Protein AF-A0A3B0WT29-F1 (afdb_monomer_lite)

Sequence (64 aa):
HIEFDKHYYSVPHHLIKEQVEVQVSSTFVSIYAYGNRVSYHPRSYAQGAHSTLTEHMPDSHRAI

Organism: NCBI:txid652676

InterPro domains:
  IPR054353 Transposase for insertion sequence element IS21-like, C-terminal domain [PF22483] (1-52)

Secondary structure (DSSP, 8-state):
-EEETTEEE---GGGTT---EEEE-SSEEEEEETTEEEEEEEPP--TT-B---STTS-STT---

Foldseek 3Di:
DDDDLQEDDDFPPVCVVPDWDWDDDPFKIWIGDPNHTRDIGTDDNPHPDYCPDDVVDPDPPPDD

Radius of gyration: 11.94 Å; chains: 1; bounding box: 27×24×30 Å

pLDDT: mean 71.84, std 16.07, range [41.03, 89.81]

Structure (mmCIF, N/CA/C/O backbone):
data_AF-A0A3B0WT29-F1
#
_entry.id   AF-A0A3B0WT29-F1
#
loop_
_atom_site.group_PDB
_atom_site.id
_atom_site.type_symbol
_atom_site.label_atom_id
_atom_site.label_alt_id
_atom_site.label_comp_id
_atom_site.label_asym_id
_atom_site.label_entity_id
_atom_site.label_seq_id
_atom_site.pdbx_PDB_ins_code
_atom_site.Cartn_x
_atom_site.Cartn_y
_atom_site.Cartn_z
_atom_site.occupancy
_atom_site.B_iso_or_equiv
_atom_site.auth_seq_id
_atom_site.auth_comp_id
_atom_site.auth_asym_id
_atom_site.auth_atom_id
_atom_site.pdbx_PDB_model_num
A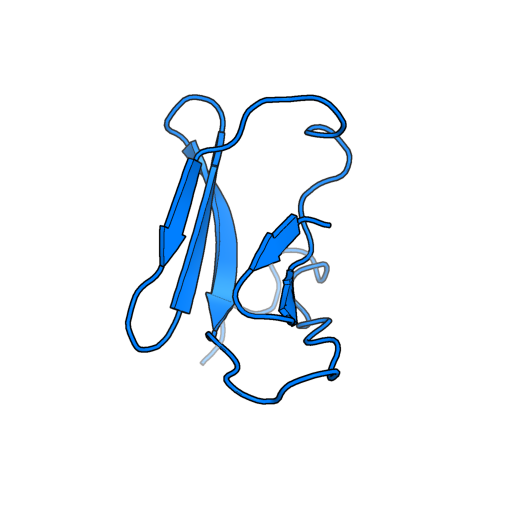TOM 1 N N . HIS A 1 1 ? 7.521 -1.902 1.892 1.00 74.94 1 HIS A N 1
ATOM 2 C CA . HIS A 1 1 ? 6.098 -2.247 2.074 1.00 74.94 1 HIS A CA 1
ATOM 3 C C . HIS A 1 1 ? 5.433 -1.138 2.857 1.00 74.94 1 HIS A C 1
ATOM 5 O O . HIS A 1 1 ? 6.103 -0.536 3.691 1.00 74.94 1 HIS A O 1
ATOM 11 N N . ILE A 1 2 ? 4.159 -0.881 2.585 1.00 77.94 2 ILE A N 1
ATOM 12 C CA . ILE A 1 2 ? 3.316 -0.015 3.409 1.00 77.94 2 ILE A CA 1
ATOM 13 C C . ILE A 1 2 ? 2.343 -0.892 4.196 1.00 77.94 2 ILE A C 1
ATOM 15 O O . ILE A 1 2 ? 1.881 -1.911 3.682 1.00 77.94 2 ILE A O 1
ATOM 19 N N . GLU A 1 3 ? 2.061 -0.523 5.439 1.00 82.12 3 GLU A N 1
ATOM 20 C CA . GLU A 1 3 ? 1.019 -1.172 6.232 1.00 82.12 3 GLU A CA 1
ATOM 21 C C . GLU A 1 3 ? -0.273 -0.367 6.099 1.00 82.12 3 GLU A C 1
ATOM 23 O O . GLU A 1 3 ? -0.289 0.838 6.350 1.00 82.12 3 GLU A O 1
ATOM 28 N N . PHE A 1 4 ? -1.354 -1.027 5.701 1.00 80.50 4 PHE A N 1
ATOM 29 C CA . PHE A 1 4 ? -2.690 -0.453 5.692 1.00 80.50 4 PHE A CA 1
ATOM 30 C C . PHE A 1 4 ? -3.699 -1.504 6.163 1.00 80.50 4 PHE A C 1
ATOM 32 O O . PHE A 1 4 ? -3.728 -2.609 5.631 1.00 80.50 4 PHE A O 1
ATOM 39 N N . ASP A 1 5 ? -4.529 -1.167 7.155 1.00 79.00 5 ASP A N 1
ATOM 40 C CA . ASP A 1 5 ? -5.607 -2.037 7.666 1.00 79.00 5 ASP A CA 1
ATOM 41 C C . ASP A 1 5 ? -5.114 -3.416 8.161 1.00 79.00 5 ASP A C 1
ATOM 43 O O . ASP A 1 5 ? -5.740 -4.447 7.923 1.00 79.00 5 ASP A O 1
ATOM 47 N N . LYS A 1 6 ? -3.953 -3.445 8.840 1.00 75.81 6 LYS A N 1
ATOM 48 C CA . LYS A 1 6 ? -3.243 -4.673 9.271 1.00 75.81 6 LYS A CA 1
ATOM 49 C C . LYS A 1 6 ? -2.859 -5.603 8.113 1.00 75.81 6 LYS A C 1
ATOM 51 O O . LYS A 1 6 ? -2.732 -6.819 8.291 1.00 75.81 6 LYS A O 1
ATOM 56 N N . HIS A 1 7 ? -2.676 -5.017 6.936 1.00 77.38 7 HIS A N 1
ATOM 57 C CA . HIS A 1 7 ? -2.266 -5.692 5.725 1.00 77.38 7 HIS A CA 1
ATOM 58 C C . HIS A 1 7 ? -1.047 -4.996 5.113 1.00 77.38 7 HIS A C 1
ATOM 60 O O . HIS A 1 7 ? -0.978 -3.767 5.066 1.00 77.38 7 HIS A O 1
ATOM 66 N N . TYR A 1 8 ? -0.077 -5.774 4.637 1.00 78.62 8 TYR A N 1
ATOM 67 C CA . TYR A 1 8 ? 1.142 -5.229 4.043 1.00 78.62 8 TYR A CA 1
ATOM 68 C C . TYR A 1 8 ? 1.056 -5.244 2.522 1.00 78.62 8 TYR A C 1
ATOM 70 O O . TYR A 1 8 ? 0.936 -6.310 1.921 1.00 78.62 8 TYR A O 1
ATOM 78 N N . TYR A 1 9 ? 1.183 -4.067 1.912 1.00 78.25 9 TYR A N 1
ATOM 79 C CA . TYR A 1 9 ? 1.205 -3.896 0.463 1.00 78.25 9 TYR A CA 1
ATOM 80 C C . TYR A 1 9 ? 2.626 -3.594 -0.020 1.00 78.25 9 TYR A C 1
ATOM 82 O O . TYR A 1 9 ? 3.357 -2.776 0.559 1.00 78.25 9 TYR A O 1
ATOM 90 N N . SER A 1 10 ? 3.039 -4.276 -1.086 1.00 76.31 10 SER A N 1
ATOM 91 C CA . SER A 1 10 ? 4.349 -4.070 -1.701 1.00 76.31 10 SER A CA 1
ATOM 92 C C . SER A 1 10 ? 4.408 -2.733 -2.424 1.00 76.31 10 SER A C 1
ATOM 94 O O . SER A 1 10 ? 3.468 -2.331 -3.103 1.00 76.31 10 SER A O 1
ATOM 96 N N . VAL A 1 11 ? 5.540 -2.052 -2.271 1.00 78.44 11 VAL A N 1
ATOM 97 C CA . VAL A 1 11 ? 5.856 -0.822 -2.998 1.00 78.44 11 VAL A CA 1
ATOM 98 C C . VAL A 1 11 ? 7.220 -0.973 -3.655 1.00 78.44 11 VAL A C 1
ATOM 100 O O . VAL A 1 11 ? 8.102 -1.609 -3.066 1.00 78.44 11 VAL A O 1
ATOM 103 N N . PRO A 1 12 ? 7.413 -0.386 -4.843 1.00 79.12 12 PRO A N 1
ATOM 104 C CA . PRO A 1 12 ? 8.702 -0.294 -5.493 1.00 79.12 12 PRO A CA 1
ATOM 105 C C . PRO A 1 12 ? 9.794 0.215 -4.544 1.00 79.12 12 PRO A C 1
ATOM 107 O O . PRO A 1 12 ? 9.639 1.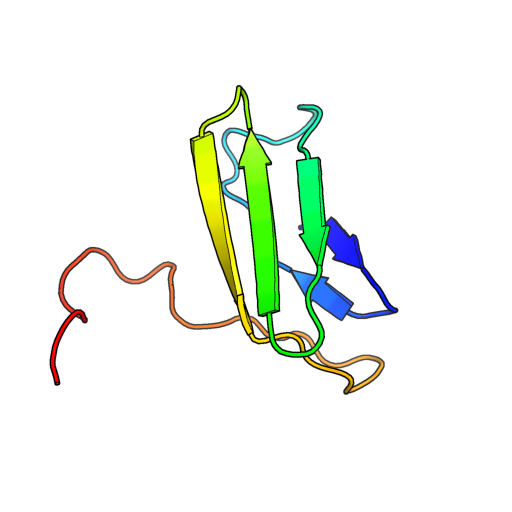227 -3.861 1.00 79.12 12 PRO A O 1
ATOM 110 N N . HIS A 1 13 ? 10.926 -0.485 -4.515 1.00 78.81 13 HIS A N 1
ATOM 111 C CA . HIS A 1 13 ? 12.026 -0.195 -3.590 1.00 78.81 13 HIS A CA 1
ATOM 112 C C . HIS A 1 13 ? 12.682 1.177 -3.836 1.00 78.81 13 HIS A C 1
ATOM 114 O O . HIS A 1 13 ? 13.260 1.753 -2.923 1.00 78.81 13 HIS A O 1
ATOM 120 N N . HIS A 1 14 ? 12.574 1.735 -5.044 1.00 78.44 14 HIS A N 1
ATOM 121 C CA 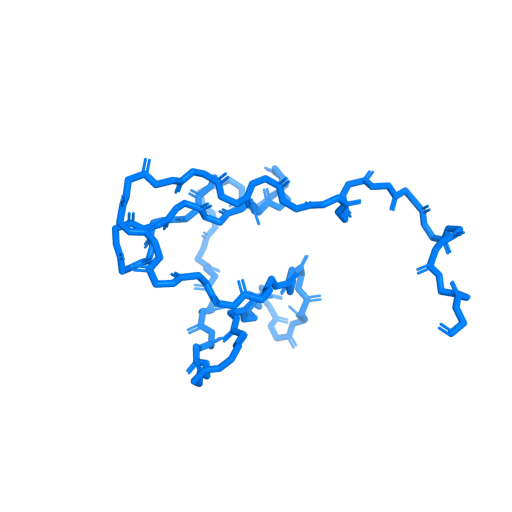. HIS A 1 14 ? 13.040 3.097 -5.330 1.00 78.44 14 HIS A CA 1
ATOM 122 C C . HIS A 1 14 ? 12.300 4.185 -4.527 1.00 78.44 14 HIS A C 1
ATOM 124 O O . HIS A 1 14 ? 12.809 5.291 -4.422 1.00 78.44 14 HIS A O 1
ATOM 130 N N . LEU A 1 15 ? 11.149 3.865 -3.916 1.00 77.75 15 LEU A N 1
ATOM 131 C CA . LEU A 1 15 ? 10.370 4.772 -3.062 1.00 77.75 15 LEU A CA 1
ATOM 132 C C . LEU A 1 15 ? 10.630 4.547 -1.567 1.00 77.75 15 LEU A C 1
ATOM 134 O O . LEU A 1 15 ? 9.867 4.986 -0.706 1.00 77.75 15 LEU A O 1
ATOM 138 N N . ILE A 1 16 ? 11.689 3.815 -1.219 1.00 78.56 16 ILE A N 1
ATOM 139 C CA . ILE A 1 16 ? 12.081 3.629 0.177 1.00 78.56 16 ILE A CA 1
ATOM 140 C C . ILE A 1 16 ? 12.456 4.996 0.770 1.00 78.56 16 ILE A C 1
ATOM 142 O O . ILE A 1 16 ? 13.359 5.658 0.271 1.00 78.56 16 ILE A O 1
ATOM 146 N N . LYS A 1 17 ? 11.791 5.368 1.876 1.00 81.75 17 LYS A N 1
ATOM 147 C CA . LYS A 1 17 ? 11.883 6.670 2.580 1.00 81.75 17 LYS A CA 1
ATOM 148 C C . LYS A 1 17 ? 11.226 7.863 1.875 1.00 81.75 17 LYS A C 1
ATOM 150 O O . LYS A 1 17 ? 11.313 8.972 2.393 1.00 81.75 17 LYS A O 1
ATOM 155 N N . GLU A 1 18 ? 10.540 7.643 0.763 1.00 84.19 18 GLU A N 1
ATOM 156 C CA . GLU A 1 18 ? 9.764 8.683 0.088 1.00 84.19 18 GLU A CA 1
ATOM 157 C C . GLU A 1 18 ? 8.352 8.762 0.675 1.00 84.19 18 GLU A C 1
ATOM 159 O O . GLU A 1 18 ? 7.798 7.759 1.139 1.00 84.19 18 GLU A O 1
ATOM 164 N N . GLN A 1 19 ? 7.753 9.954 0.649 1.00 85.94 19 GLN A N 1
ATOM 165 C CA . GLN A 1 19 ? 6.329 10.088 0.946 1.00 85.94 19 GLN A CA 1
ATOM 166 C C . GLN A 1 1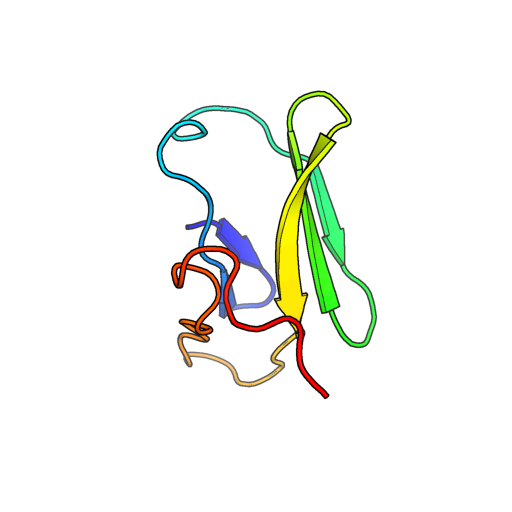9 ? 5.521 9.658 -0.274 1.00 85.94 19 GLN A C 1
ATOM 168 O O . GLN A 1 19 ? 5.732 10.143 -1.385 1.00 85.94 19 GLN A O 1
ATOM 173 N N . VAL A 1 20 ? 4.588 8.740 -0.048 1.00 86.75 20 VAL A N 1
ATOM 174 C CA . VAL A 1 20 ? 3.672 8.235 -1.068 1.00 86.75 20 VAL A CA 1
ATOM 175 C C . VAL A 1 20 ? 2.241 8.471 -0.617 1.00 86.75 20 VAL A C 1
ATOM 177 O O . VAL A 1 20 ? 1.926 8.398 0.572 1.00 86.75 20 VAL A O 1
ATOM 180 N N . GLU A 1 21 ? 1.364 8.734 -1.572 1.00 89.44 21 GLU A N 1
ATOM 181 C CA . GLU A 1 21 ? -0.066 8.848 -1.337 1.00 89.44 21 GLU A CA 1
ATOM 182 C C . GLU A 1 21 ? -0.713 7.481 -1.534 1.00 89.44 21 GLU A C 1
ATOM 184 O O . GLU A 1 21 ? -0.490 6.798 -2.534 1.00 89.44 21 GLU A O 1
ATOM 189 N N . VAL A 1 22 ? -1.532 7.066 -0.574 1.00 87.12 22 VAL A N 1
ATOM 190 C CA . VAL A 1 22 ? -2.220 5.775 -0.618 1.00 87.12 22 VAL A CA 1
ATOM 191 C C . VAL A 1 22 ? -3.708 6.044 -0.749 1.00 87.12 22 VAL A C 1
ATOM 193 O O . VAL A 1 22 ? -4.348 6.539 0.176 1.00 87.12 22 VAL A O 1
ATOM 196 N N . GLN A 1 23 ? -4.268 5.718 -1.909 1.00 89.81 23 GLN A N 1
ATOM 197 C CA . GLN A 1 23 ? -5.697 5.793 -2.155 1.00 89.81 23 GLN A CA 1
ATOM 198 C C . GLN A 1 23 ? -6.313 4.415 -1.953 1.00 89.81 23 GLN A C 1
ATOM 200 O O . GLN A 1 23 ? -6.013 3.464 -2.672 1.00 89.81 23 GLN A O 1
ATOM 205 N N . VAL A 1 24 ? -7.220 4.319 -0.992 1.00 86.00 24 VAL A N 1
ATOM 206 C CA . VAL A 1 24 ? -7.878 3.065 -0.635 1.00 86.00 24 VAL A CA 1
ATOM 207 C C . VAL A 1 24 ? -9.345 3.147 -1.014 1.00 86.00 24 VAL A C 1
ATOM 209 O O . VAL A 1 24 ? -10.068 4.031 -0.564 1.00 86.00 24 VAL A O 1
ATOM 212 N N . SER A 1 25 ? -9.783 2.190 -1.821 1.00 84.19 25 SER A N 1
ATOM 213 C CA . SER A 1 25 ? -11.184 1.942 -2.142 1.00 84.19 25 SER A CA 1
ATOM 214 C C . SER A 1 25 ? -11.711 0.720 -1.385 1.00 84.19 25 SER A C 1
ATOM 216 O O . SER A 1 25 ? -10.987 0.019 -0.673 1.00 84.19 25 SER A O 1
ATOM 218 N N . SER A 1 26 ? -13.002 0.435 -1.530 1.00 84.44 26 SER A N 1
ATOM 219 C CA . SER A 1 26 ? -13.623 -0.768 -0.962 1.00 84.44 26 SER A CA 1
ATOM 220 C C . SER A 1 26 ? -13.030 -2.070 -1.518 1.00 84.44 26 SER A C 1
ATOM 222 O O . SER A 1 26 ? -13.077 -3.088 -0.831 1.00 84.44 26 SER A O 1
ATOM 224 N N . THR A 1 27 ? -12.445 -2.040 -2.718 1.00 80.81 27 THR A N 1
ATOM 225 C CA . THR A 1 27 ? -11.955 -3.229 -3.434 1.00 80.81 27 THR A CA 1
ATOM 226 C C . THR A 1 27 ? -10.466 -3.201 -3.780 1.00 80.81 27 THR A C 1
ATOM 228 O O . THR A 1 27 ? -9.917 -4.249 -4.108 1.00 80.81 27 THR A O 1
ATOM 231 N N . PHE A 1 28 ? -9.784 -2.055 -3.697 1.00 82.81 28 PHE A N 1
ATOM 232 C CA . PHE A 1 28 ? -8.370 -1.918 -4.071 1.00 82.81 28 PHE A CA 1
ATOM 233 C C . PHE A 1 28 ? -7.633 -0.842 -3.269 1.00 82.81 28 PHE A C 1
ATOM 235 O O . PHE A 1 28 ? -8.241 0.053 -2.690 1.00 82.81 28 PHE A O 1
ATOM 242 N N . VAL A 1 29 ? -6.309 -0.937 -3.267 1.00 86.19 29 VAL A N 1
ATOM 243 C CA . VAL A 1 29 ? -5.337 -0.008 -2.700 1.00 86.19 29 VAL A CA 1
ATOM 244 C C . VAL A 1 29 ? -4.406 0.432 -3.825 1.00 86.19 29 VAL A C 1
ATOM 246 O O . VAL A 1 29 ? -3.647 -0.365 -4.373 1.00 86.19 29 VAL A O 1
ATOM 249 N N . SER A 1 30 ? -4.466 1.709 -4.172 1.00 87.56 30 SER A N 1
ATOM 250 C CA . SER A 1 30 ? -3.598 2.352 -5.154 1.00 87.56 30 SER A CA 1
ATOM 251 C C . SER A 1 30 ? -2.552 3.190 -4.433 1.00 87.56 30 SER A C 1
ATOM 253 O O . SER A 1 30 ? -2.875 3.919 -3.498 1.00 87.56 30 SER A O 1
ATOM 255 N N . ILE A 1 31 ? -1.306 3.125 -4.885 1.00 88.00 31 ILE A N 1
ATOM 256 C CA . ILE A 1 31 ? -0.190 3.869 -4.301 1.00 88.00 31 ILE A CA 1
ATOM 257 C C . ILE A 1 31 ? 0.346 4.812 -5.370 1.00 88.00 31 ILE A C 1
ATOM 259 O O . ILE A 1 31 ? 0.602 4.392 -6.503 1.00 88.00 31 ILE A O 1
ATOM 263 N N . TYR A 1 32 ? 0.501 6.079 -5.009 1.00 87.56 32 TYR A N 1
ATOM 264 C CA . TYR A 1 32 ? 0.954 7.156 -5.872 1.00 87.56 32 TYR A CA 1
ATOM 265 C C . TYR A 1 32 ? 2.222 7.788 -5.303 1.00 87.56 32 TYR A C 1
ATOM 267 O O . TYR A 1 32 ? 2.338 8.009 -4.101 1.00 87.56 32 TYR A O 1
ATOM 275 N N . ALA A 1 33 ? 3.169 8.099 -6.177 1.00 87.56 33 ALA A N 1
ATOM 276 C CA . ALA A 1 33 ? 4.351 8.882 -5.850 1.00 87.56 33 ALA A CA 1
ATOM 277 C C . ALA A 1 33 ? 4.496 9.981 -6.898 1.00 87.56 33 ALA A C 1
ATOM 279 O O . ALA A 1 33 ? 4.384 9.709 -8.095 1.00 87.56 33 ALA A O 1
ATOM 280 N N . TYR A 1 34 ? 4.716 11.222 -6.463 1.00 86.50 34 TYR A N 1
ATOM 281 C CA . TYR A 1 34 ? 4.867 12.371 -7.366 1.00 86.50 34 TYR A CA 1
ATOM 282 C C . TYR A 1 34 ? 3.721 12.506 -8.387 1.00 86.50 34 TYR A C 1
ATOM 284 O O . TYR A 1 34 ? 3.954 12.771 -9.566 1.00 86.50 34 TYR A O 1
ATOM 292 N N . GLY A 1 35 ? 2.480 12.236 -7.965 1.00 85.12 35 GLY A N 1
ATOM 293 C CA . GLY A 1 35 ? 1.297 12.271 -8.835 1.00 85.12 35 GLY A CA 1
ATOM 294 C C . GLY A 1 35 ? 1.168 11.106 -9.829 1.00 85.12 35 GLY A C 1
ATOM 295 O O . GLY A 1 35 ? 0.215 11.074 -10.604 1.00 85.12 35 GLY A O 1
ATOM 296 N N . ASN A 1 36 ? 2.080 10.128 -9.810 1.00 83.94 36 ASN A N 1
ATOM 297 C CA . ASN A 1 36 ? 2.049 8.951 -10.679 1.00 83.94 36 ASN A CA 1
ATOM 298 C C . ASN A 1 36 ? 1.666 7.700 -9.887 1.00 83.94 36 ASN A C 1
ATOM 300 O O . ASN A 1 36 ? 2.172 7.485 -8.788 1.00 83.94 36 ASN A O 1
ATOM 304 N N .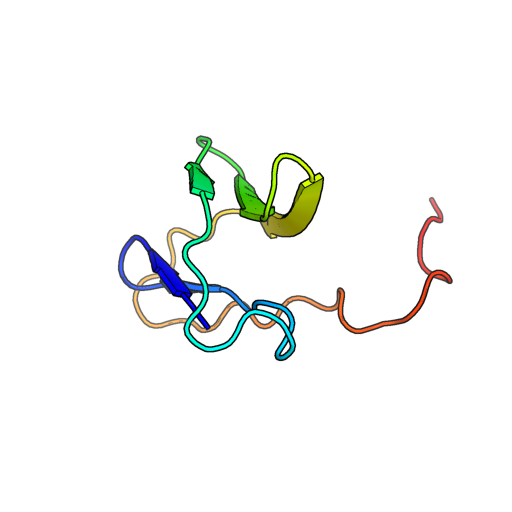 ARG A 1 37 ? 0.800 6.843 -10.445 1.00 86.81 37 ARG A N 1
ATOM 305 C CA . ARG A 1 37 ? 0.445 5.566 -9.808 1.00 86.81 37 ARG A CA 1
ATOM 306 C C . ARG A 1 37 ? 1.597 4.577 -9.962 1.00 86.81 37 ARG A C 1
ATOM 308 O O . ARG A 1 37 ? 1.900 4.153 -11.072 1.00 86.81 37 ARG A O 1
ATOM 315 N N . VAL A 1 38 ? 2.194 4.195 -8.841 1.00 85.75 38 VAL A N 1
ATOM 316 C CA . VAL A 1 38 ? 3.378 3.325 -8.769 1.00 85.75 38 VAL A CA 1
ATOM 317 C C . VAL A 1 38 ? 3.044 1.904 -8.331 1.00 85.75 38 VAL A C 1
ATOM 319 O O . VAL A 1 38 ? 3.836 0.989 -8.540 1.00 85.75 38 VAL A O 1
ATOM 322 N N . SER A 1 39 ? 1.886 1.689 -7.703 1.00 83.38 39 SER A N 1
ATOM 323 C CA . SER A 1 39 ? 1.400 0.346 -7.369 1.00 83.38 39 SER A CA 1
ATOM 324 C C . SER A 1 39 ? -0.116 0.303 -7.299 1.00 83.38 39 SER A C 1
ATOM 326 O O . SER A 1 39 ? -0.770 1.309 -7.013 1.00 83.38 39 SER A O 1
ATOM 328 N N . TYR A 1 40 ? -0.667 -0.878 -7.536 1.00 81.62 40 TYR A N 1
ATOM 329 C CA . TYR A 1 40 ? -2.088 -1.155 -7.448 1.00 81.62 40 TYR A CA 1
ATOM 330 C C . TYR A 1 40 ? -2.259 -2.570 -6.909 1.00 81.62 40 TYR A C 1
ATOM 332 O O . TYR A 1 40 ? -1.645 -3.495 -7.417 1.00 81.62 40 TYR A O 1
ATOM 340 N N . HIS A 1 41 ? -3.057 -2.727 -5.860 1.00 79.12 41 HIS A N 1
ATOM 341 C CA . HIS A 1 41 ? -3.294 -4.018 -5.220 1.00 79.12 41 HIS A CA 1
ATOM 342 C C . HIS A 1 41 ? -4.784 -4.164 -4.925 1.00 79.12 41 HIS A C 1
ATOM 344 O O . HIS A 1 41 ? -5.394 -3.199 -4.466 1.00 79.12 41 HIS A O 1
ATOM 350 N N . PRO A 1 42 ? -5.416 -5.328 -5.121 1.00 77.94 42 PRO A N 1
ATOM 351 C CA . PRO A 1 42 ? -6.748 -5.556 -4.581 1.00 77.94 42 PRO A CA 1
ATOM 352 C C . PRO A 1 42 ? -6.695 -5.495 -3.051 1.00 77.94 42 PRO A C 1
ATOM 354 O O . PRO A 1 42 ? -5.758 -5.976 -2.409 1.00 77.94 42 PRO A O 1
ATOM 357 N N . ARG A 1 43 ? -7.707 -4.863 -2.461 1.00 80.06 43 ARG A N 1
ATOM 358 C CA . ARG A 1 43 ? -7.789 -4.670 -1.020 1.00 80.06 43 ARG A CA 1
ATOM 359 C C . ARG A 1 43 ? -8.148 -6.001 -0.392 1.00 80.06 43 ARG A C 1
ATOM 361 O O . ARG A 1 43 ? -9.198 -6.569 -0.685 1.00 80.06 43 ARG A O 1
ATOM 368 N N . SER A 1 44 ? -7.293 -6.457 0.510 1.00 70.75 44 SER A N 1
ATOM 369 C CA . SER A 1 44 ? -7.570 -7.629 1.322 1.00 70.75 44 SER A CA 1
ATOM 370 C C . SER A 1 44 ? -7.974 -7.195 2.724 1.00 70.75 44 SER A C 1
ATOM 372 O O . SER A 1 44 ? -7.279 -6.409 3.360 1.00 70.75 44 SER A O 1
ATOM 374 N N . TYR A 1 45 ? -9.104 -7.718 3.201 1.00 68.06 45 TYR A N 1
ATOM 375 C CA . TYR A 1 45 ? -9.563 -7.565 4.587 1.00 68.06 45 TYR A CA 1
ATOM 376 C C . TYR A 1 45 ? -9.063 -8.708 5.486 1.00 68.06 45 TYR A C 1
ATOM 378 O O . TYR A 1 45 ? -9.416 -8.784 6.663 1.00 68.06 45 TYR A O 1
ATOM 386 N N . ALA A 1 46 ? -8.261 -9.627 4.935 1.00 61.28 46 ALA A N 1
ATOM 387 C CA . ALA A 1 46 ? -7.663 -10.711 5.695 1.00 61.28 46 ALA A CA 1
ATOM 388 C C . ALA A 1 46 ? -6.567 -10.150 6.618 1.00 61.28 46 ALA A C 1
ATOM 390 O O . ALA A 1 46 ? -5.460 -9.828 6.175 1.00 61.28 46 ALA A O 1
ATOM 391 N N . GLN A 1 47 ? -6.892 -10.020 7.907 1.00 54.62 47 GLN A N 1
ATOM 392 C CA . GLN A 1 47 ? -5.964 -9.556 8.941 1.00 54.62 47 GLN A CA 1
ATOM 393 C C . GLN A 1 47 ? -4.797 -10.537 9.100 1.00 54.62 47 GLN A C 1
ATOM 395 O O . GLN A 1 47 ? -5.011 -11.734 9.281 1.00 54.62 47 GLN A O 1
ATOM 400 N N . GLY A 1 48 ? -3.563 -10.024 9.056 1.00 49.78 48 GLY A N 1
ATOM 401 C CA . GLY A 1 48 ? -2.350 -10.822 9.277 1.00 49.78 48 GLY A CA 1
ATOM 402 C C . GLY A 1 48 ? -1.901 -11.677 8.087 1.00 49.78 48 GLY A C 1
ATOM 403 O O . GLY A 1 48 ? -0.923 -12.409 8.204 1.00 49.78 48 GLY A O 1
ATOM 404 N N . ALA A 1 49 ? -2.578 -11.581 6.941 1.00 52.44 49 ALA A N 1
ATOM 405 C CA . ALA A 1 49 ? -2.097 -12.157 5.692 1.00 52.44 49 ALA A CA 1
ATOM 406 C C . ALA A 1 49 ? -1.188 -11.154 4.964 1.00 52.44 49 ALA A C 1
ATOM 408 O O . ALA A 1 49 ? -1.411 -9.947 5.021 1.00 52.44 49 ALA A O 1
ATOM 409 N N . HIS A 1 50 ? -0.188 -11.645 4.236 1.00 49.47 50 HIS A N 1
ATOM 410 C CA . HIS A 1 50 ? 0.551 -10.844 3.264 1.00 49.47 50 HIS A CA 1
ATOM 411 C C . HIS A 1 50 ? -0.063 -11.095 1.884 1.00 49.47 50 HIS A C 1
ATOM 413 O O . HIS A 1 50 ? 0.032 -12.209 1.373 1.00 49.47 50 HIS A O 1
ATOM 419 N N . SER A 1 51 ? -0.685 -10.091 1.262 1.00 50.50 51 SER A N 1
ATOM 420 C CA . SER A 1 51 ? -1.006 -10.160 -0.169 1.00 50.50 51 SER A CA 1
ATOM 421 C C . SER A 1 51 ? 0.237 -9.726 -0.918 1.00 50.50 51 SER A C 1
ATOM 423 O O . SER A 1 51 ? 0.384 -8.586 -1.351 1.00 50.50 51 SER A O 1
ATOM 425 N N . THR A 1 52 ? 1.177 -10.654 -1.042 1.00 48.50 52 THR A N 1
ATOM 426 C CA . THR A 1 52 ? 2.224 -10.543 -2.049 1.00 48.50 52 THR A CA 1
ATOM 427 C C . THR A 1 52 ? 1.571 -10.897 -3.377 1.00 48.50 52 THR A C 1
ATOM 429 O O . THR A 1 52 ? 1.570 -12.054 -3.786 1.00 48.50 52 THR A O 1
ATOM 432 N N . LEU A 1 53 ? 0.908 -9.924 -4.001 1.00 51.03 53 LEU A N 1
ATOM 433 C CA . LEU A 1 53 ? 0.311 -10.140 -5.310 1.00 51.03 53 LEU A CA 1
ATOM 434 C C . LEU A 1 53 ? 1.312 -9.878 -6.432 1.00 51.03 53 LEU A C 1
ATOM 436 O O . LEU A 1 53 ? 2.204 -9.035 -6.356 1.00 51.03 53 LEU A O 1
ATOM 440 N N . THR A 1 54 ? 1.134 -10.707 -7.449 1.00 50.06 54 THR A N 1
ATOM 441 C CA . THR A 1 54 ? 1.990 -11.150 -8.553 1.00 50.06 54 THR A CA 1
ATOM 442 C C . THR A 1 54 ? 2.444 -10.056 -9.537 1.00 50.06 54 THR A C 1
ATOM 444 O O . THR A 1 54 ? 2.898 -10.365 -10.631 1.00 50.06 54 THR A O 1
ATOM 447 N N . GLU A 1 55 ? 2.359 -8.774 -9.182 1.00 46.66 55 GLU A N 1
ATOM 448 C CA . GLU A 1 55 ? 2.649 -7.629 -10.069 1.00 46.66 55 GLU A CA 1
ATOM 449 C C . GLU A 1 55 ? 4.121 -7.174 -10.062 1.00 46.66 55 GLU A C 1
ATOM 451 O O . GLU A 1 55 ? 4.482 -6.193 -10.701 1.00 46.66 55 GLU A O 1
ATOM 456 N N . HIS A 1 56 ? 5.013 -7.930 -9.415 1.00 48.56 56 HIS A N 1
ATOM 457 C CA . HIS A 1 56 ? 6.443 -7.886 -9.750 1.00 48.56 56 HIS A CA 1
ATOM 458 C C . HIS A 1 56 ? 6.774 -8.690 -11.025 1.00 48.56 56 HIS A C 1
ATOM 460 O O . HIS A 1 56 ? 7.935 -8.715 -11.437 1.00 48.56 56 HIS A O 1
ATOM 466 N N . MET A 1 57 ? 5.787 -9.345 -11.657 1.00 44.72 57 MET A N 1
ATOM 467 C CA . MET A 1 57 ? 5.955 -9.904 -12.997 1.00 44.72 57 MET A CA 1
ATOM 468 C C . MET A 1 57 ? 5.963 -8.764 -14.033 1.00 44.72 57 MET A C 1
ATOM 470 O O . MET A 1 57 ? 5.010 -7.986 -14.078 1.00 44.72 57 MET A O 1
ATOM 474 N N . PRO A 1 58 ? 7.019 -8.641 -14.857 1.00 42.75 58 PRO A N 1
ATOM 475 C CA . PRO A 1 58 ? 7.080 -7.642 -15.922 1.00 42.75 58 PRO A CA 1
ATOM 476 C C . PRO A 1 58 ? 5.934 -7.859 -16.920 1.00 42.75 58 PRO A C 1
ATOM 478 O O . PRO A 1 58 ? 5.568 -9.007 -17.144 1.00 42.75 58 PRO A O 1
ATOM 481 N N . ASP A 1 59 ? 5.421 -6.758 -17.486 1.00 45.66 59 ASP A N 1
ATOM 482 C CA . ASP A 1 59 ? 4.426 -6.472 -18.558 1.00 45.66 59 ASP A CA 1
ATOM 483 C C . ASP A 1 59 ? 3.662 -7.587 -19.333 1.00 45.66 59 ASP A C 1
ATOM 485 O O . ASP A 1 59 ? 2.677 -7.301 -20.005 1.00 45.66 59 ASP A O 1
ATOM 489 N N . SER A 1 60 ? 4.028 -8.865 -19.265 1.00 46.16 60 SER A N 1
ATOM 490 C CA . SER A 1 60 ? 3.425 -9.982 -20.008 1.00 46.16 60 SER A CA 1
ATOM 491 C C . SER A 1 60 ? 2.135 -10.565 -19.417 1.00 46.16 60 SER A C 1
ATOM 493 O O . SER A 1 60 ? 1.727 -11.646 -19.831 1.00 46.16 60 SER A O 1
ATOM 495 N N . HIS A 1 61 ? 1.449 -9.888 -18.494 1.00 43.81 61 HIS A N 1
ATOM 496 C CA . HIS A 1 61 ? 0.148 -10.370 -18.003 1.00 43.81 61 HIS A CA 1
ATOM 497 C C . HIS A 1 61 ? -0.936 -9.290 -17.977 1.00 43.81 61 HIS A C 1
ATOM 499 O O . HIS A 1 61 ? -1.715 -9.148 -17.038 1.00 43.81 61 HIS A O 1
ATOM 505 N N . ARG A 1 62 ? -1.021 -8.555 -19.089 1.00 47.22 62 ARG A N 1
ATOM 506 C CA . ARG A 1 62 ? -2.296 -8.055 -19.616 1.00 47.22 62 ARG A CA 1
ATOM 507 C C . ARG A 1 62 ? -2.808 -9.019 -20.690 1.00 47.22 62 ARG A C 1
ATOM 509 O O . ARG A 1 62 ? -2.553 -8.820 -21.870 1.00 47.22 62 ARG A O 1
ATOM 516 N N . ALA A 1 63 ? -3.495 -10.071 -20.273 1.00 42.12 63 ALA A N 1
ATOM 517 C CA . ALA A 1 63 ? -4.286 -10.976 -21.115 1.00 42.12 63 ALA A CA 1
ATOM 518 C C . ALA A 1 63 ? -5.027 -11.886 -20.124 1.00 42.12 63 ALA A C 1
ATOM 520 O O . ALA A 1 63 ? -4.365 -12.493 -19.291 1.00 42.12 63 ALA A O 1
ATOM 521 N N . ILE A 1 64 ? -6.3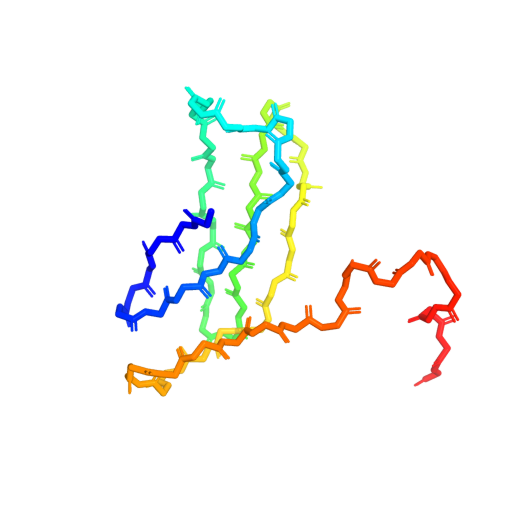50 -11.992 -20.044 1.00 41.03 64 ILE A N 1
ATOM 522 C CA . ILE A 1 64 ? -7.497 -11.744 -20.930 1.00 41.03 64 ILE A CA 1
ATOM 523 C C . ILE A 1 64 ? -8.733 -11.560 -20.038 1.00 41.03 64 ILE A C 1
ATOM 525 O O . ILE A 1 64 ? -8.710 -12.089 -18.902 1.00 41.03 64 ILE A O 1
#